Protein AF-A0A843C3U6-F1 (afdb_monomer)

Sequence (99 aa):
MSQNVNHCPYCGSAIEGSSQFCQNCGASITGGAAAPSKPAQPAYSPPPPQESYGTTPAYEQPAATVYTPKSSDDNTGIISLIFGILSCVGILPCIGGIV

Solvent-accessible surface area (backbone atoms only — not comparable to full-atom values): 6903 Å² total; per-residue (Å²): 134,87,77,73,73,42,61,37,94,87,78,65,48,80,35,65,86,82,54,54,48,38,92,88,79,64,51,75,66,68,85,84,72,77,74,7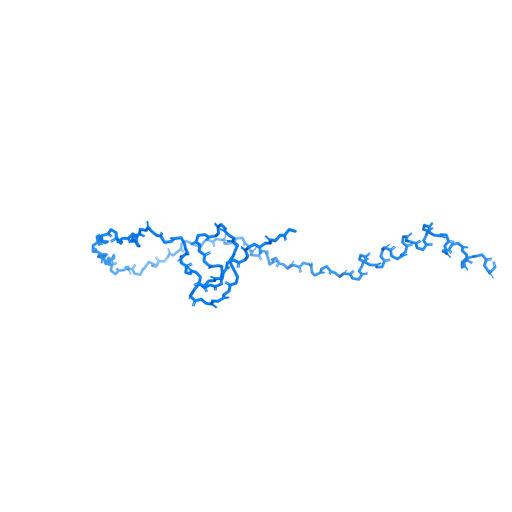8,70,69,69,78,67,72,79,80,70,75,74,72,82,77,72,82,78,79,80,74,79,83,73,84,68,75,77,78,77,76,82,69,79,77,79,73,62,67,65,59,61,51,51,52,51,51,53,50,49,36,54,74,73,49,52,55,64,57,66,70,65,77,113

Structure (mmCIF, N/CA/C/O backbone):
data_AF-A0A843C3U6-F1
#
_entry.id   AF-A0A843C3U6-F1
#
loop_
_atom_site.group_PDB
_atom_site.id
_atom_site.type_symbol
_atom_site.label_atom_id
_atom_site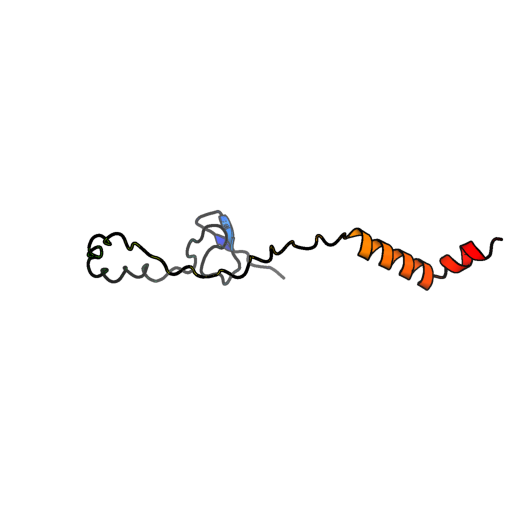.label_alt_id
_atom_site.label_comp_id
_atom_site.label_asym_id
_atom_site.label_entity_id
_atom_site.label_seq_id
_atom_site.pdbx_PDB_ins_code
_atom_site.Cartn_x
_atom_site.Cartn_y
_atom_site.Cartn_z
_atom_site.occupancy
_atom_site.B_iso_or_equiv
_atom_site.auth_seq_id
_atom_site.auth_comp_id
_atom_site.auth_asym_id
_atom_site.auth_atom_id
_atom_site.pdbx_PDB_model_num
ATOM 1 N N . MET A 1 1 ? 0.274 -22.922 -10.038 1.00 44.69 1 MET A N 1
ATOM 2 C CA . MET A 1 1 ? 0.219 -22.578 -8.601 1.00 44.69 1 MET A CA 1
ATOM 3 C C . MET A 1 1 ? -1.117 -21.886 -8.361 1.00 44.69 1 MET A C 1
ATOM 5 O O . MET A 1 1 ? -1.244 -20.718 -8.697 1.00 44.69 1 MET A O 1
ATOM 9 N N . SER A 1 2 ? -2.143 -22.620 -7.921 1.00 50.22 2 SER A N 1
ATOM 10 C CA . SER A 1 2 ? -3.475 -22.053 -7.660 1.00 50.22 2 SER A CA 1
ATOM 11 C C . SER A 1 2 ? -3.466 -21.385 -6.292 1.00 50.22 2 SER A C 1
ATOM 13 O O . SER A 1 2 ? -3.606 -22.062 -5.278 1.00 50.22 2 SER A O 1
ATOM 15 N N . GLN A 1 3 ? -3.239 -20.074 -6.256 1.00 57.44 3 GLN A N 1
ATOM 16 C CA . GLN A 1 3 ? -3.323 -19.316 -5.013 1.00 57.44 3 GLN A CA 1
ATOM 17 C C . GLN A 1 3 ? -4.796 -19.190 -4.621 1.00 57.44 3 GLN A C 1
ATOM 19 O O . GLN A 1 3 ? -5.574 -18.524 -5.303 1.00 57.44 3 GLN A O 1
ATOM 24 N N . ASN A 1 4 ? -5.186 -19.858 -3.537 1.00 64.50 4 ASN A N 1
ATOM 25 C CA . ASN A 1 4 ? -6.505 -19.714 -2.935 1.00 64.50 4 ASN A CA 1
ATOM 26 C C . ASN A 1 4 ? -6.574 -18.353 -2.223 1.00 64.50 4 ASN A C 1
ATOM 28 O O . ASN A 1 4 ? -6.292 -18.246 -1.029 1.00 64.50 4 ASN A O 1
ATOM 32 N N . VAL A 1 5 ? -6.885 -17.306 -2.987 1.00 72.94 5 VAL A N 1
ATOM 33 C CA . VAL A 1 5 ? -7.086 -15.945 -2.480 1.00 72.94 5 VAL A CA 1
ATOM 34 C C . VAL A 1 5 ? -8.422 -15.866 -1.744 1.00 72.94 5 VAL A C 1
ATOM 36 O O . VAL A 1 5 ? -9.498 -15.886 -2.344 1.00 72.94 5 VAL A O 1
ATOM 39 N N . ASN A 1 6 ? -8.361 -15.792 -0.417 1.00 83.12 6 ASN A N 1
ATOM 40 C CA . ASN A 1 6 ? -9.545 -15.565 0.403 1.00 83.12 6 ASN A CA 1
ATOM 41 C C . ASN A 1 6 ? -9.881 -14.073 0.379 1.00 83.12 6 ASN A C 1
ATOM 43 O O . ASN A 1 6 ? -8.982 -13.246 0.347 1.00 83.12 6 ASN A O 1
ATOM 47 N N . HIS A 1 7 ? -11.158 -13.706 0.375 1.00 88.31 7 HIS A N 1
ATOM 48 C CA . HIS A 1 7 ? -11.573 -12.301 0.386 1.00 88.31 7 HIS A CA 1
ATOM 49 C C . HIS A 1 7 ? -12.102 -11.921 1.765 1.00 88.31 7 HIS A C 1
ATOM 51 O O . HIS A 1 7 ? -12.720 -12.731 2.457 1.00 88.31 7 HIS A O 1
ATOM 57 N N . CYS A 1 8 ? -11.859 -10.678 2.169 1.00 89.44 8 CYS A N 1
ATOM 58 C CA . CYS A 1 8 ? -12.329 -10.141 3.434 1.00 89.44 8 CYS A CA 1
ATOM 59 C C . CYS A 1 8 ? -13.855 -10.033 3.428 1.00 89.44 8 CYS A C 1
ATOM 61 O O . CYS A 1 8 ? -14.387 -9.305 2.589 1.00 89.44 8 CYS A O 1
ATOM 63 N N . PRO A 1 9 ? -14.577 -10.657 4.377 1.00 84.81 9 PRO A N 1
ATOM 64 C CA . PRO A 1 9 ? -16.031 -10.536 4.449 1.00 84.81 9 PRO A CA 1
ATOM 65 C C . PRO A 1 9 ? -16.488 -9.132 4.878 1.00 84.81 9 PRO A C 1
ATOM 67 O O . PRO A 1 9 ? -17.660 -8.808 4.734 1.00 84.81 9 PRO A O 1
ATOM 70 N N . TYR A 1 10 ? -15.578 -8.294 5.390 1.00 88.06 10 TYR A N 1
ATOM 71 C CA . TYR A 1 10 ? -15.893 -6.947 5.874 1.00 88.06 10 TYR A CA 1
ATOM 72 C C . TYR A 1 10 ? -15.699 -5.851 4.819 1.00 88.06 10 TYR A C 1
ATOM 74 O O . TYR A 1 10 ? -16.445 -4.878 4.819 1.00 88.06 10 TYR A O 1
ATOM 82 N N . CYS A 1 11 ? -14.713 -5.982 3.924 1.00 92.12 11 CYS A N 1
ATOM 83 C CA . CYS A 1 11 ? -14.413 -4.955 2.913 1.00 92.12 11 CYS A CA 1
ATOM 84 C C . CYS A 1 11 ? -14.198 -5.488 1.489 1.00 92.12 11 CYS A C 1
ATOM 86 O O . CYS A 1 11 ? -13.955 -4.705 0.576 1.00 92.12 11 CYS A O 1
ATOM 88 N N . GLY A 1 12 ? -14.233 -6.806 1.280 1.00 89.56 12 GLY A N 1
ATOM 89 C CA . GLY A 1 12 ? -14.044 -7.431 -0.032 1.00 89.56 12 GLY A CA 1
ATOM 90 C C . GLY A 1 12 ? -12.602 -7.454 -0.551 1.00 89.56 12 GLY A C 1
ATOM 91 O O . GLY A 1 12 ? -12.361 -8.001 -1.620 1.00 89.56 12 GLY A O 1
ATOM 92 N N . SER A 1 13 ? -11.628 -6.903 0.182 1.00 91.06 13 SER A N 1
ATOM 93 C CA . SER A 1 13 ? -10.215 -6.959 -0.223 1.00 91.06 13 SER A CA 1
ATOM 94 C C . SER A 1 13 ? -9.659 -8.381 -0.157 1.00 91.06 13 SER A C 1
ATOM 96 O O . SER A 1 13 ? -10.038 -9.149 0.727 1.00 91.06 13 SER A O 1
ATOM 98 N N . ALA A 1 14 ? -8.731 -8.721 -1.053 1.00 89.44 14 ALA A N 1
ATOM 99 C CA . ALA A 1 14 ? -8.016 -9.991 -0.999 1.00 89.44 14 ALA A CA 1
ATOM 100 C C . ALA A 1 14 ? -7.190 -10.101 0.294 1.00 89.44 14 ALA A C 1
ATOM 102 O O . ALA A 1 14 ? -6.573 -9.136 0.746 1.00 89.44 14 ALA A O 1
ATOM 103 N N . ILE A 1 15 ? -7.201 -11.290 0.881 1.00 87.25 15 ILE A N 1
ATOM 104 C CA . ILE A 1 15 ? -6.486 -11.669 2.089 1.00 87.25 15 ILE A CA 1
ATOM 105 C C . ILE A 1 15 ? -5.552 -12.817 1.737 1.00 87.25 15 ILE A C 1
ATOM 107 O O . ILE A 1 15 ? -5.937 -13.804 1.102 1.00 87.25 15 ILE A O 1
ATOM 111 N N . GLU A 1 16 ? -4.314 -12.691 2.188 1.00 79.88 16 GLU A N 1
ATOM 112 C CA . GLU A 1 16 ? -3.349 -13.772 2.123 1.00 79.88 16 GLU A CA 1
ATOM 113 C C . GLU A 1 16 ? -3.771 -14.876 3.100 1.00 79.88 16 GLU A C 1
ATOM 115 O O . GLU A 1 16 ? -4.165 -14.592 4.229 1.00 79.88 16 GLU A O 1
ATOM 120 N N . GLY A 1 17 ? -3.745 -16.141 2.672 1.00 72.88 17 GLY A N 1
ATOM 121 C CA . GLY A 1 17 ? -4.430 -17.255 3.348 1.00 72.88 17 GLY A CA 1
ATOM 122 C C . GLY A 1 17 ? -4.081 -17.498 4.828 1.00 72.88 17 GLY A C 1
ATOM 123 O O . GLY A 1 17 ? -4.759 -18.295 5.470 1.00 72.88 17 GLY A O 1
ATOM 124 N N . SER A 1 18 ? -3.071 -16.816 5.377 1.00 70.50 18 SER A N 1
ATOM 125 C CA . SER A 1 18 ? -2.625 -16.884 6.773 1.00 70.50 18 SER A CA 1
ATOM 126 C C . SER A 1 18 ? -2.763 -15.576 7.575 1.00 70.50 18 SER A C 1
ATOM 128 O O . SER A 1 18 ? -2.306 -15.522 8.717 1.00 70.50 18 SER A O 1
ATOM 130 N N . SER A 1 19 ? -3.349 -14.503 7.031 1.00 77.50 19 SER A N 1
ATOM 131 C CA . SER A 1 19 ? -3.468 -13.229 7.757 1.00 77.50 19 SER A CA 1
ATOM 132 C C . SER A 1 19 ? -4.579 -13.265 8.814 1.00 77.50 19 SER A C 1
ATOM 134 O O . SER A 1 19 ? -5.736 -13.562 8.526 1.00 77.50 19 SER A O 1
ATOM 136 N N . GLN A 1 20 ? -4.237 -12.903 10.054 1.00 84.94 20 GLN A N 1
ATOM 137 C CA . GLN A 1 20 ? -5.192 -12.847 11.172 1.00 84.94 20 GLN A CA 1
ATOM 138 C C . GLN A 1 20 ? -6.102 -11.609 11.127 1.00 84.94 20 GLN A C 1
ATOM 140 O O . GLN A 1 20 ? -7.230 -11.648 11.621 1.00 84.94 20 GLN A O 1
ATOM 145 N N . PHE A 1 21 ? -5.628 -10.533 10.498 1.00 89.12 21 PHE A N 1
ATOM 146 C CA . PHE A 1 21 ? -6.340 -9.269 10.307 1.00 89.12 21 PHE A CA 1
ATOM 147 C C . PHE A 1 21 ? -6.307 -8.877 8.833 1.00 89.12 21 PHE A C 1
ATOM 149 O O . PHE A 1 21 ? -5.381 -9.255 8.116 1.00 89.12 21 PHE A O 1
ATOM 156 N N . CYS A 1 22 ? -7.281 -8.094 8.384 1.00 90.25 22 CYS A N 1
ATOM 157 C CA . CYS A 1 22 ? -7.290 -7.520 7.047 1.00 90.25 22 CYS A CA 1
ATOM 158 C C . CYS A 1 22 ? -6.367 -6.294 6.978 1.00 90.25 22 CYS A C 1
ATOM 160 O O . CYS A 1 22 ? -6.539 -5.343 7.732 1.00 90.25 22 CYS A O 1
ATOM 162 N N . GLN A 1 23 ? -5.437 -6.269 6.025 1.00 88.44 23 GLN A N 1
ATOM 163 C CA . GLN A 1 23 ? -4.480 -5.167 5.825 1.00 88.44 23 GLN A CA 1
ATOM 164 C C . GLN A 1 23 ? -5.157 -3.907 5.270 1.00 88.44 23 GLN A C 1
ATOM 166 O O . GLN A 1 23 ? -4.606 -2.816 5.366 1.00 88.44 23 GLN A O 1
ATOM 171 N N . ASN A 1 24 ? -6.347 -4.059 4.685 1.00 91.12 24 ASN A N 1
ATOM 172 C CA . ASN A 1 24 ? -7.101 -2.958 4.101 1.00 91.12 24 ASN A CA 1
ATOM 173 C C . ASN A 1 24 ? -8.040 -2.281 5.116 1.00 91.12 24 ASN A C 1
ATOM 175 O O . ASN A 1 24 ?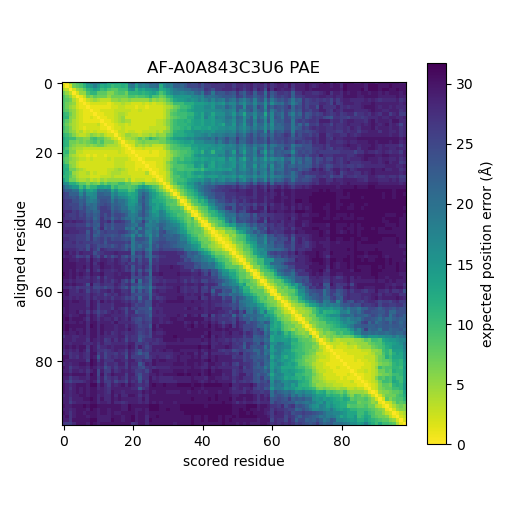 -8.091 -1.058 5.166 1.00 91.12 24 ASN A O 1
ATOM 179 N N . CYS A 1 25 ? -8.760 -3.055 5.939 1.00 90.94 25 CYS A N 1
ATOM 180 C CA . CYS A 1 25 ? -9.767 -2.511 6.867 1.00 90.94 25 CYS A CA 1
ATOM 181 C C . CYS A 1 25 ? -9.491 -2.764 8.358 1.00 90.94 25 CYS A C 1
ATOM 183 O O . CYS A 1 25 ? -10.210 -2.241 9.203 1.00 90.94 25 CYS A O 1
ATOM 185 N N . GLY A 1 26 ? -8.489 -3.576 8.705 1.00 88.69 26 GLY A N 1
ATOM 186 C CA . GLY A 1 26 ? -8.139 -3.909 10.091 1.00 88.69 26 GLY A CA 1
ATOM 187 C C . GLY A 1 26 ? -9.032 -4.958 10.762 1.00 88.69 26 GLY A C 1
ATOM 188 O O . GLY A 1 26 ? -8.768 -5.332 11.902 1.00 88.69 26 GLY A O 1
ATOM 189 N N . ALA A 1 27 ? -10.069 -5.462 10.086 1.00 86.88 27 ALA A N 1
ATOM 190 C CA . ALA A 1 27 ? -10.973 -6.453 10.665 1.00 86.88 27 ALA A CA 1
ATOM 191 C C . ALA A 1 27 ? -10.282 -7.808 10.901 1.00 86.88 27 ALA A C 1
ATOM 193 O O . ALA A 1 27 ? -9.517 -8.278 10.058 1.00 86.88 27 ALA A O 1
ATOM 194 N N . SER A 1 28 ? -10.577 -8.449 12.032 1.00 87.88 28 SER A N 1
ATOM 195 C CA . SER A 1 28 ? -10.068 -9.781 12.384 1.00 87.88 28 SER A CA 1
ATOM 196 C C . SER A 1 28 ? -10.771 -10.875 11.570 1.00 87.88 28 SER A C 1
ATOM 198 O O . SER A 1 28 ? -11.997 -10.932 11.552 1.00 87.88 28 SER A O 1
ATOM 200 N N . ILE A 1 29 ? -10.010 -11.758 10.914 1.00 84.50 29 ILE A N 1
ATOM 201 C CA . ILE A 1 29 ? -10.521 -12.795 9.987 1.00 84.50 29 ILE A CA 1
ATOM 202 C C . ILE A 1 29 ? -10.453 -14.204 10.600 1.00 84.50 29 ILE A C 1
ATOM 204 O O . ILE A 1 29 ? -11.226 -15.090 10.243 1.00 84.50 29 ILE A O 1
ATOM 208 N N . THR A 1 30 ? -9.554 -14.415 11.563 1.00 75.25 30 THR A N 1
ATOM 209 C CA . THR A 1 30 ? -9.486 -15.643 12.365 1.00 75.25 30 THR A CA 1
ATOM 210 C C . THR A 1 30 ? -10.525 -15.571 13.487 1.00 75.25 30 THR A C 1
ATOM 212 O O . THR A 1 30 ? -10.322 -14.957 14.534 1.00 75.25 30 THR A O 1
ATOM 215 N N . GLY A 1 31 ? -11.716 -16.104 13.226 1.00 67.56 31 GLY A N 1
ATOM 216 C CA . GLY A 1 31 ? -12.791 -16.134 14.212 1.00 67.56 31 GLY A CA 1
ATOM 217 C C . GLY A 1 31 ? -12.468 -17.095 15.355 1.00 67.56 31 GLY A C 1
ATOM 218 O O . GLY A 1 31 ? -12.324 -18.290 15.116 1.00 67.56 31 GLY A O 1
ATOM 219 N N . GLY A 1 32 ? -12.437 -16.599 16.597 1.00 60.56 32 GLY A N 1
ATOM 220 C CA . GLY A 1 32 ? -12.652 -17.478 17.749 1.00 60.56 32 GLY A CA 1
ATOM 221 C C . GLY A 1 32 ? -11.991 -17.122 19.076 1.00 60.56 32 GLY A C 1
ATOM 222 O O . GLY A 1 32 ? -11.365 -17.987 19.668 1.00 60.56 32 GLY A O 1
ATOM 223 N N . ALA A 1 33 ? -12.156 -15.902 19.578 1.00 45.66 33 ALA A N 1
ATOM 224 C CA . ALA A 1 33 ? -12.440 -15.627 20.992 1.00 45.66 33 ALA A CA 1
ATOM 225 C C . ALA A 1 33 ? -12.667 -14.123 21.129 1.00 45.66 33 ALA A C 1
ATOM 227 O O . ALA A 1 33 ? -12.105 -13.346 20.361 1.00 45.66 33 ALA A O 1
ATOM 228 N N . ALA A 1 34 ? -13.542 -13.746 22.057 1.00 51.69 34 ALA A N 1
ATOM 229 C CA . ALA A 1 34 ? -13.912 -12.377 22.373 1.00 51.69 34 ALA A CA 1
ATOM 230 C C . ALA A 1 34 ? -12.741 -11.396 22.214 1.00 51.69 34 ALA A C 1
ATOM 232 O O . ALA A 1 34 ? -11.610 -11.701 22.606 1.00 51.69 34 ALA A O 1
ATOM 233 N N . ALA A 1 35 ? -13.039 -10.185 21.723 1.00 53.91 35 ALA A N 1
ATOM 234 C CA . ALA A 1 35 ? -12.217 -9.030 22.062 1.00 53.91 35 ALA A CA 1
ATOM 235 C C . ALA A 1 35 ? -11.814 -9.187 23.534 1.00 53.91 35 ALA A C 1
ATOM 237 O O . ALA A 1 35 ? -12.705 -9.534 24.321 1.00 53.91 35 ALA A O 1
ATOM 238 N N . PRO A 1 36 ? -10.535 -9.015 23.920 1.00 55.12 36 PRO A N 1
ATOM 239 C CA . PRO A 1 36 ? -10.213 -8.961 25.331 1.00 55.12 36 PRO A CA 1
ATOM 240 C C . PRO A 1 36 ? -11.186 -7.944 25.903 1.00 55.12 36 PRO A C 1
ATOM 242 O O . PRO A 1 36 ? -11.158 -6.773 25.516 1.00 55.12 36 PRO A O 1
ATOM 245 N N . SER A 1 37 ? -12.142 -8.415 26.710 1.00 53.59 37 SER A N 1
ATOM 246 C CA . SER A 1 37 ? -12.992 -7.537 27.485 1.00 53.59 37 SER A CA 1
ATOM 247 C C . SER A 1 37 ? -11.971 -6.755 28.266 1.00 53.59 37 SER A C 1
ATOM 249 O O . SER A 1 37 ? -11.287 -7.345 29.108 1.00 53.59 37 SER A O 1
ATOM 251 N N . LYS A 1 38 ? -11.754 -5.503 27.848 1.00 54.91 38 LYS A N 1
ATOM 252 C CA . LYS A 1 38 ? -10.806 -4.584 28.453 1.00 54.91 38 LYS A CA 1
ATOM 253 C C . LYS A 1 38 ? -10.894 -4.860 29.949 1.00 54.91 38 LYS A C 1
ATOM 255 O O . LYS A 1 38 ? -12.005 -4.699 30.467 1.00 54.91 38 LYS A O 1
ATOM 260 N N . PRO A 1 39 ? -9.830 -5.371 30.609 1.00 65.56 39 PRO A N 1
ATOM 261 C CA . PRO A 1 39 ? -9.861 -5.557 32.052 1.00 65.56 39 PRO A CA 1
ATOM 262 C C . PRO A 1 39 ? -10.427 -4.262 32.593 1.00 65.56 39 PRO A C 1
ATOM 264 O O . PRO A 1 39 ? -9.929 -3.219 32.158 1.00 65.56 39 PRO A O 1
ATOM 267 N N . ALA A 1 40 ? -11.538 -4.324 33.342 1.00 63.59 40 ALA A N 1
ATOM 268 C CA . ALA A 1 40 ? -12.265 -3.138 33.775 1.00 63.59 40 ALA A CA 1
ATOM 269 C C . ALA A 1 40 ? -11.216 -2.140 34.245 1.00 63.59 40 ALA A C 1
ATOM 271 O O . ALA A 1 40 ? -10.513 -2.407 35.221 1.00 63.59 40 ALA A O 1
ATOM 272 N N . GLN A 1 41 ? -10.984 -1.106 33.426 1.00 59.75 41 GLN A N 1
ATOM 273 C CA . GLN A 1 41 ? -9.853 -0.223 33.652 1.00 59.75 41 GLN A CA 1
ATOM 274 C C . GLN A 1 41 ? -10.094 0.301 35.063 1.00 59.75 41 GLN A C 1
ATOM 276 O O . GLN A 1 41 ? -11.222 0.754 35.298 1.00 59.75 41 GLN A O 1
ATOM 281 N N . PRO A 1 42 ? -9.133 0.206 36.003 1.00 68.44 42 PRO A N 1
ATOM 282 C CA . PRO A 1 42 ? -9.286 0.908 37.264 1.00 68.44 42 PRO A CA 1
ATOM 283 C C . PRO A 1 42 ? -9.717 2.319 36.894 1.00 68.44 42 PRO A C 1
ATOM 285 O O . PRO A 1 42 ? -9.120 2.904 35.981 1.00 68.44 42 PRO A O 1
ATOM 288 N N . ALA A 1 43 ? -10.846 2.757 37.463 1.00 65.44 43 ALA A N 1
ATOM 289 C CA . ALA A 1 43 ? -11.479 4.012 37.096 1.00 65.44 43 ALA A CA 1
ATOM 290 C C . ALA A 1 43 ? -10.374 5.058 37.017 1.00 65.44 43 ALA A C 1
ATOM 292 O O . ALA A 1 43 ? -9.679 5.299 38.005 1.00 65.44 43 ALA A O 1
ATOM 293 N N . TYR A 1 44 ? -10.125 5.559 35.807 1.00 66.94 44 TYR A N 1
ATOM 294 C CA . TYR A 1 44 ? -9.096 6.556 35.603 1.00 66.94 44 TYR A CA 1
ATOM 295 C C . TYR A 1 44 ? -9.552 7.773 36.395 1.00 66.94 44 TYR A C 1
ATOM 297 O O . TYR A 1 44 ? -10.450 8.492 35.962 1.00 66.94 44 TYR A O 1
ATOM 305 N N . SER A 1 45 ? -8.987 7.960 37.586 1.00 69.75 45 SER A N 1
ATOM 306 C CA . SER A 1 45 ? -9.016 9.266 38.208 1.00 69.75 45 SER A CA 1
ATOM 307 C C . SER A 1 45 ? -8.079 10.104 37.353 1.00 69.75 45 SER A C 1
ATOM 309 O O . SER A 1 45 ? -6.902 9.739 37.251 1.00 69.75 45 SER A O 1
ATOM 311 N N . PRO A 1 46 ? -8.555 11.174 36.697 1.00 72.38 46 PRO A N 1
ATOM 312 C CA . PRO A 1 46 ? -7.632 12.103 36.081 1.00 72.38 46 PRO A CA 1
ATOM 313 C C . PRO A 1 46 ? -6.611 12.526 37.143 1.00 72.38 46 PRO A C 1
ATOM 315 O O . PRO A 1 46 ? -6.992 12.717 38.308 1.00 72.38 46 PRO A O 1
ATOM 318 N N . PRO A 1 47 ? -5.315 12.605 36.789 1.00 71.50 47 PRO A N 1
ATOM 319 C CA . PRO A 1 47 ? -4.342 13.189 37.691 1.00 71.50 47 PRO A CA 1
ATOM 320 C C . PRO A 1 47 ? -4.838 14.592 38.071 1.00 71.50 47 PRO A C 1
ATOM 322 O O . PRO A 1 47 ? -5.513 15.236 37.255 1.00 71.50 47 PRO A O 1
ATOM 325 N N . PRO A 1 48 ? -4.565 15.060 39.301 1.00 74.62 48 PRO A N 1
ATOM 326 C CA . PRO A 1 48 ? -4.970 16.395 39.722 1.00 74.62 48 PRO A CA 1
ATOM 327 C C . PRO A 1 48 ? -4.532 17.423 38.666 1.00 74.62 48 PRO A C 1
ATOM 329 O O . PRO A 1 48 ? -3.495 17.200 38.020 1.00 74.62 48 PRO A O 1
ATOM 332 N N . PRO A 1 49 ? -5.320 18.501 38.448 1.00 71.00 49 PRO A N 1
ATOM 333 C CA . PRO A 1 49 ? -5.002 19.534 37.471 1.00 71.00 49 PRO A CA 1
ATOM 334 C C . PRO A 1 49 ? -3.527 19.884 37.582 1.00 71.00 49 PRO A C 1
ATOM 336 O O . PRO A 1 49 ? -3.059 20.255 38.656 1.00 71.00 49 PRO A O 1
ATOM 339 N N . GLN A 1 50 ? -2.791 19.638 36.501 1.00 59.50 50 GLN A N 1
ATOM 340 C CA . GLN A 1 50 ? -1.355 19.850 36.463 1.00 59.50 50 GLN A CA 1
ATOM 341 C C . GLN A 1 50 ? -1.145 21.345 36.706 1.00 59.50 50 GLN A C 1
ATOM 343 O O . GLN A 1 50 ? -1.470 22.163 35.842 1.00 59.50 50 GLN A O 1
ATOM 348 N N . GLU A 1 51 ? -0.689 21.707 37.904 1.00 59.19 51 GLU A N 1
ATOM 349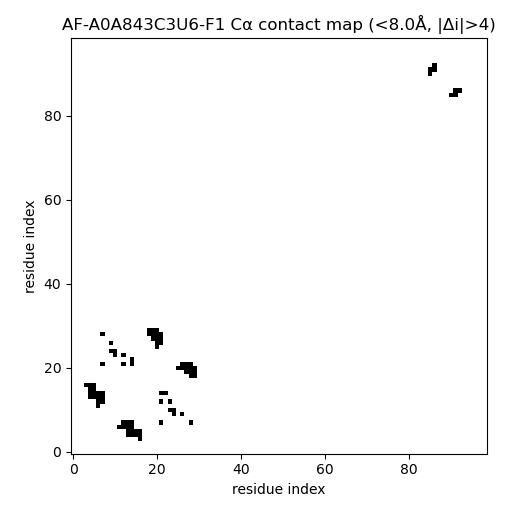 C CA . GLU A 1 51 ? -0.275 23.070 38.191 1.00 59.19 51 GLU A CA 1
ATOM 350 C C . GLU A 1 51 ? 0.789 23.441 37.162 1.00 59.19 51 GLU A C 1
ATOM 352 O O . GLU A 1 51 ? 1.734 22.686 36.928 1.00 59.19 51 GLU A O 1
ATOM 357 N N . SER A 1 52 ? 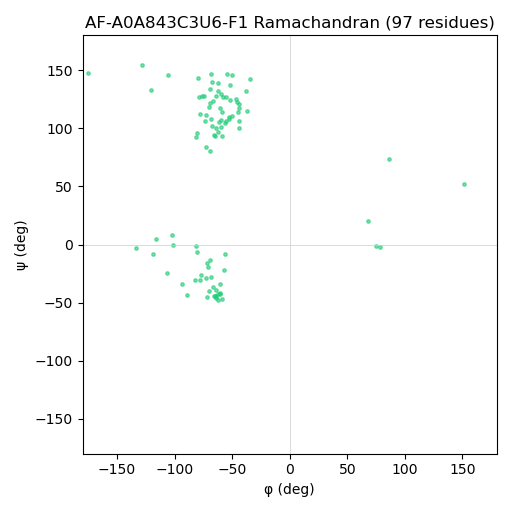0.550 24.565 36.489 1.00 58.97 52 SER A N 1
ATOM 358 C CA . SER A 1 52 ? 1.365 25.115 35.413 1.00 58.97 52 SER A CA 1
ATOM 359 C C . SER A 1 52 ? 2.848 25.041 35.774 1.00 58.97 52 SER A C 1
ATOM 361 O O . SER A 1 52 ? 3.357 25.884 36.512 1.00 58.97 52 SER A O 1
ATOM 363 N N . TYR A 1 53 ? 3.538 24.034 35.239 1.00 57.03 53 TYR A N 1
ATOM 364 C CA . TYR A 1 53 ? 4.977 23.842 35.358 1.00 57.03 53 TYR A CA 1
ATOM 365 C C . TYR A 1 53 ? 5.677 24.937 34.550 1.00 57.03 53 TYR A C 1
ATOM 367 O O . TYR A 1 53 ? 6.092 24.771 33.406 1.00 57.03 53 TYR A O 1
ATOM 375 N N . GLY A 1 54 ? 5.770 26.115 35.159 1.00 60.50 54 GLY A N 1
ATOM 376 C CA . GLY A 1 54 ? 6.710 27.136 34.748 1.00 60.50 54 GLY A CA 1
ATOM 377 C C . GLY A 1 54 ? 8.128 26.597 34.917 1.00 60.50 54 GLY A C 1
ATOM 378 O O . GLY A 1 54 ? 8.482 26.093 35.980 1.00 60.50 54 GLY A O 1
ATOM 379 N N . THR A 1 55 ? 8.939 26.776 33.875 1.00 57.97 55 THR A N 1
ATOM 380 C CA . THR A 1 55 ? 10.366 26.417 33.776 1.00 57.97 55 THR A CA 1
ATOM 381 C C . THR A 1 55 ? 10.634 24.977 33.334 1.00 57.97 55 THR A C 1
ATOM 383 O O . THR A 1 55 ? 11.111 24.133 34.088 1.00 57.97 55 THR A O 1
ATOM 386 N N . THR A 1 56 ? 10.407 24.710 32.047 1.00 58.09 56 THR A N 1
ATOM 387 C CA . THR A 1 56 ? 11.122 23.638 31.343 1.00 58.09 56 THR A CA 1
ATOM 388 C C . THR A 1 56 ? 12.618 23.978 31.295 1.00 58.09 56 THR A C 1
ATOM 390 O O . THR A 1 56 ? 12.949 25.072 30.823 1.00 58.09 56 THR A O 1
ATOM 393 N N . PRO A 1 57 ? 13.541 23.091 31.714 1.00 57.28 57 PRO A N 1
ATOM 394 C CA . PRO A 1 57 ? 14.935 23.225 31.313 1.00 57.28 57 PRO A CA 1
ATOM 395 C C . PRO A 1 57 ? 14.988 23.160 29.784 1.00 57.28 57 PRO A C 1
ATOM 397 O O . PRO A 1 57 ? 14.379 22.280 29.174 1.00 57.28 57 PRO A O 1
ATOM 400 N N . ALA A 1 58 ? 15.660 24.130 29.165 1.00 58.53 58 ALA A N 1
ATOM 401 C CA . ALA A 1 58 ? 15.882 24.154 27.730 1.00 58.53 58 ALA A CA 1
ATOM 402 C C . ALA A 1 58 ? 16.711 22.924 27.343 1.00 58.53 58 ALA A C 1
ATOM 404 O O . ALA A 1 58 ? 17.929 22.897 27.476 1.00 58.53 58 ALA A O 1
ATOM 405 N N . TYR A 1 59 ? 16.032 21.876 26.900 1.00 60.06 59 TYR A N 1
ATOM 406 C CA . TYR A 1 59 ? 16.643 20.839 26.094 1.00 60.06 59 TYR A CA 1
ATOM 407 C C . TYR A 1 59 ? 17.208 21.465 24.806 1.00 60.06 59 TYR A C 1
ATOM 409 O O . TYR A 1 59 ? 16.482 21.857 23.896 1.00 60.06 59 TYR A O 1
ATOM 417 N N . GLU A 1 60 ? 18.526 21.587 24.704 1.00 61.88 60 GLU A N 1
ATOM 418 C CA . GLU A 1 60 ? 19.158 21.821 23.408 1.00 61.88 60 GLU A CA 1
ATOM 419 C C . GLU A 1 60 ? 18.916 20.587 22.537 1.00 61.88 60 GLU A C 1
ATOM 421 O O . GLU A 1 60 ? 19.630 19.589 22.598 1.00 61.88 60 GLU A O 1
ATOM 426 N N . GLN A 1 61 ? 17.839 20.638 21.755 1.00 64.62 61 GLN A N 1
ATOM 427 C CA . GLN A 1 61 ? 17.602 19.726 20.650 1.00 64.62 61 GLN A CA 1
ATOM 428 C C . GLN A 1 61 ? 18.766 19.929 19.668 1.00 64.62 61 GLN A C 1
ATOM 430 O O . GLN A 1 61 ? 18.908 21.043 19.152 1.00 64.62 61 GLN A O 1
ATOM 435 N N . PRO A 1 62 ? 19.609 18.911 19.397 1.00 65.31 62 PRO A N 1
ATOM 436 C CA . PRO A 1 62 ? 20.595 19.002 18.330 1.00 65.31 62 PRO A CA 1
ATOM 437 C C . PRO A 1 62 ? 19.847 19.425 17.073 1.00 65.31 62 PRO A C 1
ATOM 439 O O . PRO A 1 62 ? 18.830 18.809 16.740 1.00 65.31 62 PRO A O 1
ATOM 442 N N . ALA A 1 63 ? 20.284 20.520 16.448 1.00 62.53 63 ALA A N 1
ATOM 443 C CA . ALA A 1 63 ? 19.616 21.096 15.290 1.00 62.53 63 ALA A CA 1
ATOM 444 C C . ALA A 1 63 ? 19.233 19.974 14.321 1.00 62.53 63 ALA A C 1
ATOM 446 O O . ALA A 1 63 ? 20.091 19.194 13.900 1.00 62.53 63 ALA A O 1
ATOM 447 N N . ALA A 1 64 ? 17.931 19.861 14.050 1.00 62.56 64 ALA A N 1
ATOM 448 C CA . ALA A 1 64 ? 17.384 18.830 13.193 1.00 62.56 64 ALA A CA 1
ATOM 449 C C . ALA A 1 64 ? 18.148 18.857 11.868 1.00 62.56 64 ALA A C 1
ATOM 451 O O . ALA A 1 64 ? 18.029 19.800 11.084 1.00 62.56 64 ALA A O 1
ATOM 452 N N . THR A 1 65 ? 18.960 17.831 11.627 1.00 62.72 65 THR A N 1
ATOM 453 C CA . THR A 1 65 ? 19.461 17.576 10.287 1.00 62.72 65 THR A CA 1
ATOM 454 C C . THR A 1 65 ? 18.239 17.160 9.490 1.00 62.72 65 THR A C 1
ATOM 456 O O . THR A 1 65 ? 17.698 16.069 9.653 1.00 62.72 65 THR A O 1
ATOM 459 N N . VAL A 1 66 ? 17.722 18.098 8.700 1.00 63.34 66 VAL A N 1
ATOM 460 C CA . VAL A 1 66 ? 16.670 17.830 7.728 1.00 63.34 66 VAL A CA 1
ATOM 461 C C . VAL A 1 66 ? 17.196 16.706 6.846 1.00 63.34 66 VAL A C 1
ATOM 463 O O . VAL A 1 66 ? 18.109 16.919 6.050 1.00 63.34 66 VAL A O 1
ATOM 466 N N . TYR A 1 67 ? 16.663 15.496 7.021 1.00 69.38 67 TYR A N 1
ATOM 467 C CA . TYR A 1 67 ? 16.880 14.421 6.069 1.00 69.38 67 TYR A CA 1
ATOM 468 C C . TYR A 1 67 ? 16.189 14.847 4.777 1.00 69.38 67 TYR A C 1
ATOM 470 O O . TYR A 1 67 ? 14.980 14.694 4.613 1.00 69.38 67 TYR A O 1
ATOM 478 N N . THR A 1 68 ? 16.953 15.456 3.879 1.00 65.88 68 THR A N 1
ATOM 479 C CA . THR A 1 68 ? 16.555 15.576 2.489 1.00 65.88 68 THR A CA 1
ATOM 480 C C . THR A 1 68 ? 16.823 14.210 1.861 1.00 65.88 68 THR A C 1
ATOM 482 O O . THR A 1 68 ? 17.987 13.806 1.763 1.00 65.88 68 THR A O 1
ATOM 485 N N . PRO A 1 69 ? 15.794 13.439 1.457 1.00 64.44 69 PRO A N 1
ATOM 486 C CA . PRO A 1 69 ? 16.045 12.318 0.572 1.00 64.44 69 PRO A CA 1
ATOM 487 C C . PRO A 1 69 ? 16.696 12.914 -0.675 1.00 64.44 69 PRO A C 1
ATOM 489 O O . PRO A 1 69 ? 16.098 13.732 -1.375 1.00 64.44 69 PRO A O 1
ATOM 492 N N . LYS A 1 70 ? 17.965 12.571 -0.909 1.00 58.53 70 LYS A N 1
ATOM 493 C CA . LYS A 1 70 ? 18.647 12.885 -2.159 1.00 58.53 70 LYS A CA 1
ATOM 494 C C . LYS A 1 70 ? 17.829 12.194 -3.244 1.00 58.53 70 LYS A C 1
ATOM 496 O O . LYS A 1 70 ? 17.914 10.976 -3.372 1.00 58.53 70 LYS A O 1
ATOM 501 N N . SER A 1 71 ? 16.998 12.960 -3.952 1.00 62.97 71 SER A N 1
ATOM 502 C CA . SER A 1 71 ? 16.325 12.491 -5.158 1.00 62.97 71 SER A CA 1
ATOM 503 C C . SER A 1 71 ? 17.421 11.942 -6.057 1.00 62.97 71 SER A C 1
ATOM 505 O O . SER A 1 71 ? 18.305 12.677 -6.494 1.00 62.97 71 SER A O 1
ATOM 507 N N . SER A 1 72 ? 17.451 10.623 -6.184 1.00 66.50 72 SER A N 1
ATOM 508 C CA . SER A 1 72 ? 18.352 9.934 -7.086 1.00 66.50 72 SER A CA 1
ATOM 509 C C . SER A 1 72 ? 17.862 10.285 -8.479 1.00 66.50 72 SER A C 1
ATOM 511 O O . SER A 1 72 ? 16.777 9.867 -8.861 1.00 66.50 72 SER A O 1
ATOM 513 N N . ASP A 1 73 ? 18.610 11.115 -9.201 1.00 68.06 73 ASP A N 1
ATOM 514 C CA . ASP A 1 73 ? 18.397 11.329 -10.628 1.00 68.06 73 ASP A CA 1
ATOM 515 C C . ASP A 1 73 ? 18.542 9.970 -11.333 1.00 68.06 73 ASP A C 1
ATOM 517 O O . ASP A 1 73 ? 19.654 9.541 -11.657 1.00 68.06 73 ASP A O 1
ATOM 521 N N . ASP A 1 74 ? 17.425 9.266 -11.539 1.00 71.44 74 ASP A N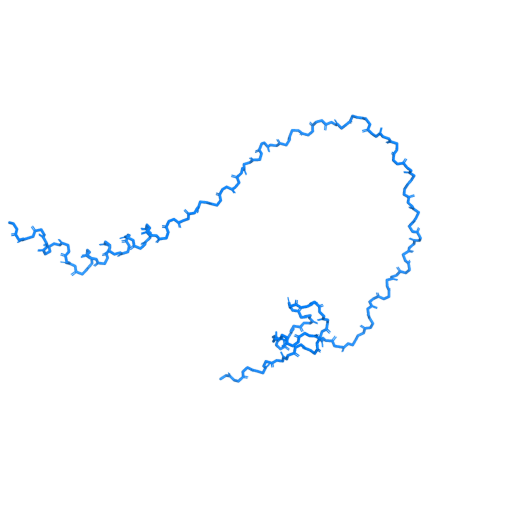 1
ATOM 522 C CA . ASP A 1 74 ? 17.366 7.929 -12.150 1.00 71.44 74 ASP A CA 1
ATOM 523 C C . ASP A 1 74 ? 18.002 7.904 -13.555 1.00 71.44 74 ASP A C 1
ATOM 525 O O . ASP A 1 74 ? 18.500 6.886 -14.036 1.00 71.44 74 ASP A O 1
ATOM 529 N N . ASN A 1 75 ? 18.096 9.066 -14.195 1.00 72.06 75 ASN A N 1
ATOM 530 C CA . ASN A 1 75 ? 18.802 9.310 -15.444 1.00 72.06 75 ASN A CA 1
ATOM 531 C C . ASN A 1 75 ? 20.336 9.188 -15.333 1.00 72.06 75 ASN A C 1
ATOM 533 O O . ASN A 1 75 ? 20.964 8.808 -16.317 1.00 72.06 75 ASN A O 1
ATOM 537 N N . THR A 1 76 ? 20.967 9.430 -14.178 1.00 81.44 76 THR A N 1
ATOM 538 C CA . THR A 1 76 ? 22.438 9.305 -14.027 1.00 81.44 76 THR A CA 1
ATOM 539 C C . THR A 1 76 ? 22.893 7.844 -14.082 1.00 81.44 76 THR A C 1
ATOM 541 O O . THR A 1 76 ? 23.904 7.520 -14.717 1.00 81.44 76 THR A O 1
ATOM 544 N N . GLY A 1 77 ? 22.121 6.944 -13.465 1.00 84.06 77 GLY A N 1
ATOM 545 C CA . GLY A 1 77 ? 22.367 5.502 -13.533 1.00 84.06 77 GLY A CA 1
ATOM 546 C C . GLY A 1 77 ? 22.173 4.960 -14.950 1.00 84.06 77 GLY A C 1
ATOM 547 O O . GLY A 1 77 ? 23.022 4.229 -15.461 1.00 84.06 77 GLY A O 1
ATOM 548 N N . ILE A 1 78 ? 21.099 5.393 -15.618 1.00 85.56 78 ILE A N 1
ATOM 549 C CA . ILE A 1 78 ? 20.790 4.997 -16.998 1.00 85.56 78 ILE A CA 1
ATOM 550 C C . ILE A 1 78 ? 21.862 5.501 -17.979 1.00 85.56 78 ILE A C 1
ATOM 552 O O . ILE A 1 78 ? 22.330 4.725 -18.810 1.00 85.56 78 ILE A O 1
ATOM 556 N N . ILE A 1 79 ? 22.315 6.756 -17.866 1.00 85.56 79 ILE A N 1
ATOM 557 C CA . ILE A 1 79 ? 23.385 7.306 -18.720 1.00 85.56 79 ILE A CA 1
ATOM 558 C C . ILE A 1 79 ? 24.686 6.503 -18.543 1.00 85.56 79 ILE A C 1
ATOM 560 O O . ILE A 1 79 ? 25.323 6.144 -19.533 1.00 85.56 79 ILE A O 1
A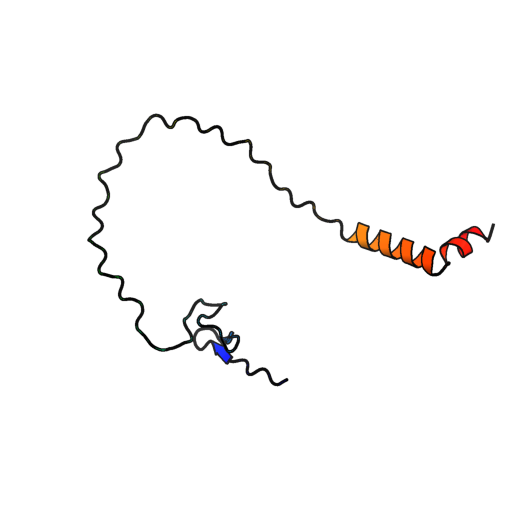TOM 564 N N . SER A 1 80 ? 25.050 6.150 -17.305 1.00 83.38 80 SER A N 1
ATOM 565 C CA . SER A 1 80 ? 26.256 5.355 -17.018 1.00 83.38 80 SER A CA 1
ATOM 566 C C . SER A 1 80 ? 26.185 3.943 -17.613 1.00 83.38 80 SER A C 1
ATOM 568 O O . SER A 1 80 ? 27.173 3.449 -18.159 1.00 83.38 80 SER A O 1
ATOM 570 N N . LEU A 1 81 ? 25.008 3.310 -17.566 1.00 89.00 81 LEU A N 1
ATOM 571 C CA . LEU A 1 81 ? 24.763 2.000 -18.173 1.00 89.00 81 LEU A CA 1
ATOM 572 C C . LEU A 1 81 ? 24.917 2.054 -19.700 1.00 89.00 81 LEU A C 1
ATOM 574 O O . LEU A 1 81 ? 25.592 1.207 -20.281 1.00 89.00 81 LEU A O 1
ATOM 578 N N . ILE A 1 82 ? 24.328 3.064 -20.349 1.00 88.81 82 ILE A N 1
ATOM 579 C CA 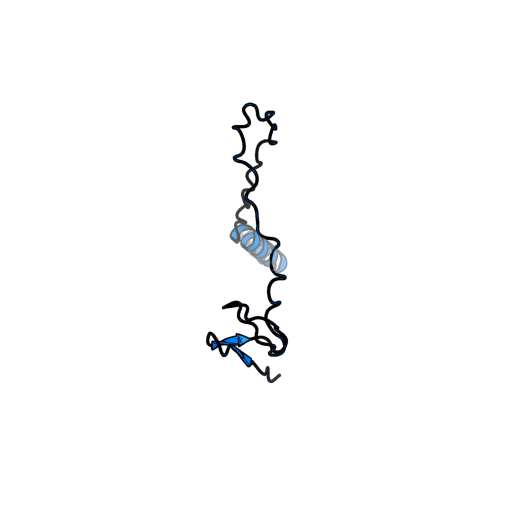. ILE A 1 82 ? 24.390 3.232 -21.807 1.00 88.81 82 ILE A CA 1
ATOM 580 C C . ILE A 1 82 ? 25.839 3.433 -22.266 1.00 88.81 82 ILE A C 1
ATOM 582 O O . ILE A 1 82 ? 26.283 2.744 -23.182 1.00 88.81 82 ILE A O 1
ATOM 586 N N . PHE A 1 83 ? 26.602 4.317 -21.611 1.00 86.50 83 PHE A N 1
ATOM 587 C CA . PHE A 1 83 ? 28.022 4.518 -21.930 1.00 86.50 83 PHE A CA 1
ATOM 588 C C . PHE A 1 83 ? 28.848 3.243 -21.728 1.00 86.50 83 PHE A C 1
ATOM 590 O O . PHE A 1 83 ? 29.671 2.909 -22.581 1.00 86.50 83 PHE A O 1
ATOM 597 N N . GLY A 1 84 ? 28.599 2.502 -20.644 1.00 89.19 84 GLY A N 1
ATOM 598 C CA . GLY A 1 84 ? 29.239 1.210 -20.395 1.00 89.19 84 GLY A CA 1
ATOM 599 C C . GLY A 1 84 ? 28.963 0.200 -21.510 1.00 89.19 84 GLY A C 1
ATOM 600 O O . GLY A 1 84 ? 29.896 -0.400 -22.037 1.00 89.19 84 GLY A O 1
ATOM 601 N N . ILE A 1 85 ? 27.704 0.067 -21.936 1.00 88.94 85 ILE A N 1
ATOM 602 C CA . ILE A 1 85 ? 27.303 -0.843 -23.018 1.00 88.94 85 ILE A CA 1
ATOM 603 C C . ILE A 1 85 ? 27.917 -0.415 -24.359 1.00 88.94 85 ILE A C 1
ATOM 605 O O . ILE A 1 85 ? 28.457 -1.260 -25.066 1.00 88.94 85 ILE A O 1
ATOM 609 N N . LEU A 1 86 ? 27.907 0.876 -24.705 1.00 86.88 86 LEU A N 1
ATOM 610 C CA . LEU A 1 86 ? 28.533 1.384 -25.937 1.00 86.88 86 LEU A CA 1
ATOM 611 C C . LEU A 1 86 ? 30.047 1.113 -25.981 1.00 86.88 86 LEU A C 1
ATOM 613 O O . LEU A 1 86 ? 30.589 0.840 -27.055 1.00 86.88 86 LEU A O 1
ATOM 617 N N . SER A 1 87 ? 30.712 1.149 -24.822 1.00 80.94 87 SER A N 1
ATOM 618 C CA . SER A 1 87 ? 32.117 0.755 -24.669 1.00 80.94 87 SER A CA 1
ATOM 619 C C . SER A 1 87 ? 32.310 -0.763 -24.781 1.00 80.94 87 SER A C 1
ATOM 621 O O . SER A 1 87 ? 33.191 -1.212 -25.509 1.00 80.94 87 SER A O 1
ATOM 623 N N . CYS A 1 88 ? 31.470 -1.569 -24.121 1.00 80.81 88 CYS A N 1
ATOM 624 C CA . CYS A 1 88 ? 31.546 -3.036 -24.150 1.00 80.81 88 CYS A CA 1
ATOM 625 C C . CYS A 1 88 ? 31.236 -3.635 -25.527 1.00 80.81 88 CYS A C 1
ATOM 627 O O . CYS A 1 88 ? 31.857 -4.618 -25.918 1.00 80.81 88 CYS A O 1
ATOM 629 N N . VAL A 1 89 ? 30.290 -3.053 -26.265 1.00 85.25 89 VAL A N 1
ATOM 630 C CA . VAL A 1 89 ? 29.923 -3.489 -27.624 1.00 85.25 89 VAL A CA 1
ATOM 631 C C . VAL A 1 89 ? 30.898 -2.917 -28.668 1.00 85.25 89 VAL A C 1
ATOM 633 O O . VAL A 1 89 ? 30.786 -3.215 -29.852 1.00 85.25 89 VAL A O 1
ATOM 636 N N . GLY A 1 90 ? 31.888 -2.113 -28.253 1.00 70.50 90 GLY A N 1
ATOM 637 C CA . GLY A 1 90 ? 32.910 -1.575 -29.153 1.00 70.50 90 GLY A CA 1
ATOM 638 C C . GLY A 1 90 ? 32.368 -0.555 -30.157 1.00 70.50 90 GLY A C 1
ATOM 639 O O . GLY A 1 90 ? 33.014 -0.280 -31.159 1.00 70.50 90 GLY A O 1
ATOM 640 N N . ILE A 1 91 ? 31.207 0.044 -29.893 1.00 69.12 91 ILE A N 1
ATOM 641 C CA . ILE A 1 91 ? 30.590 1.042 -30.778 1.00 69.12 91 ILE A CA 1
ATOM 642 C C . ILE A 1 91 ? 31.281 2.403 -30.597 1.00 69.12 91 ILE A C 1
ATOM 644 O O . ILE A 1 91 ? 31.421 3.167 -31.550 1.00 69.12 91 ILE A O 1
ATOM 648 N N . LEU A 1 92 ? 31.785 2.689 -29.391 1.00 65.38 92 LEU A N 1
ATOM 649 C CA . LEU A 1 92 ? 32.525 3.918 -29.090 1.00 65.38 92 LEU A CA 1
ATOM 650 C C . LEU A 1 92 ? 33.839 4.070 -29.899 1.00 65.38 92 LEU A C 1
ATOM 652 O O . LEU A 1 92 ? 34.059 5.154 -30.442 1.00 65.38 92 LEU A O 1
ATOM 656 N N . PRO A 1 93 ? 34.680 3.027 -30.083 1.00 60.19 93 PRO A N 1
ATOM 657 C CA . PRO A 1 93 ? 35.835 3.111 -30.980 1.00 60.19 93 PRO A CA 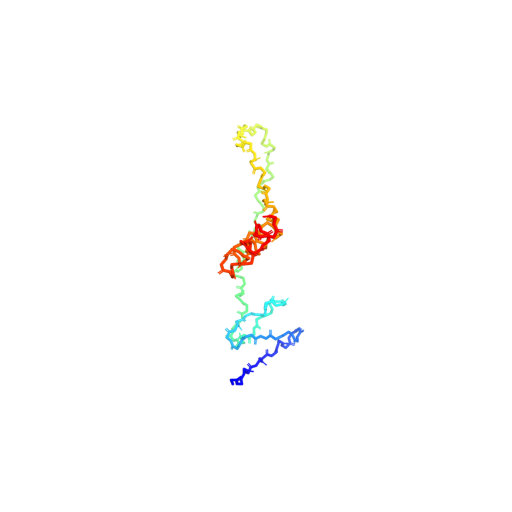1
ATOM 658 C C . PRO A 1 93 ? 35.478 3.137 -32.478 1.00 60.19 93 PRO A C 1
ATOM 660 O O . PRO A 1 93 ? 36.319 3.547 -33.274 1.00 60.19 93 PRO A O 1
ATOM 663 N N . CYS A 1 94 ? 34.256 2.778 -32.894 1.00 58.31 94 CYS A N 1
ATOM 664 C CA . CYS A 1 94 ? 33.842 2.909 -34.299 1.00 58.31 94 CYS A CA 1
ATOM 665 C C . CYS A 1 94 ? 33.599 4.367 -34.718 1.00 58.31 94 CYS A C 1
ATOM 667 O O . CYS A 1 94 ? 33.796 4.706 -35.880 1.00 58.31 94 CYS A O 1
ATOM 669 N N . ILE A 1 95 ? 33.196 5.239 -33.790 1.00 68.12 95 ILE A N 1
ATOM 670 C CA . ILE A 1 95 ? 32.900 6.651 -34.091 1.00 68.12 95 ILE A CA 1
ATOM 671 C C . ILE A 1 95 ? 34.198 7.482 -34.123 1.00 68.12 95 ILE A C 1
ATOM 673 O O . ILE A 1 95 ? 34.311 8.419 -34.907 1.00 68.12 95 ILE A O 1
ATOM 677 N N . GLY A 1 96 ? 35.207 7.102 -33.328 1.00 61.41 96 GLY A N 1
ATOM 678 C CA . GLY A 1 96 ? 36.536 7.730 -33.324 1.00 61.41 96 GLY A CA 1
ATOM 679 C C . GLY A 1 96 ? 37.489 7.273 -34.438 1.00 61.41 96 GLY A C 1
ATOM 680 O O . GLY A 1 96 ? 38.572 7.832 -34.548 1.00 61.41 96 GLY A O 1
ATOM 681 N N . GLY A 1 97 ? 37.113 6.271 -35.243 1.00 60.81 97 GLY A N 1
ATOM 682 C CA . GLY A 1 97 ? 37.921 5.736 -36.352 1.00 60.81 97 GLY A CA 1
ATOM 683 C C . GLY A 1 97 ? 37.493 6.193 -37.755 1.00 60.81 97 GLY A C 1
ATOM 684 O O . GLY A 1 97 ? 37.971 5.634 -38.736 1.00 60.81 97 GLY A O 1
ATOM 685 N N . ILE A 1 98 ? 36.559 7.149 -37.857 1.00 68.56 98 ILE A N 1
ATOM 686 C CA . ILE A 1 98 ? 36.032 7.689 -39.132 1.00 68.56 98 ILE A CA 1
ATOM 687 C C . ILE A 1 98 ? 36.660 9.061 -39.486 1.00 68.56 98 ILE A C 1
ATOM 689 O O . ILE A 1 98 ? 36.375 9.615 -40.546 1.00 68.56 98 ILE A O 1
ATOM 693 N N . VAL A 1 99 ? 37.551 9.593 -38.639 1.00 64.81 99 VAL A N 1
ATOM 694 C CA . VAL A 1 99 ? 38.414 10.753 -38.946 1.00 64.81 99 VAL A CA 1
ATOM 695 C C . VAL A 1 99 ? 39.828 10.286 -39.251 1.00 64.81 99 VAL A C 1
ATOM 697 O O . VAL A 1 99 ? 40.335 9.444 -38.478 1.00 64.81 99 VAL A O 1
#

Foldseek 3Di:
DDQPFDADPVPRHTDRPPDQADPVPRHGPPDDDDDPPPPPPPPPPDDPDPDPPPDDPDDPDPPDPPPDPPPPPPVVVVVVVVVVVCVVVVVVVVVVPPD

Secondary structure (DSSP, 8-state):
-----EE-TTT--EE-TT-SB-TTT--B-S--S-----------PPPS-------------------------HHHHHHHHHHHHHHHTTHHHHHTT--

Nearest PDB structures (foldseek):
  2cr8-assembly1_A  TM=6.813E-01  e=3.250E+00  Homo sapiens

pLDDT: mean 71.68, std 12.69, range [44.69, 92.12]

Mean predicted aligned error: 20.91 Å

Radius of gyration: 30.93 Å; Cα contacts (8 Å, |Δi|>4): 43; chains: 1; bounding box: 54×50×79 Å